Protein AF-R1E7U7-F1 (afdb_monomer)

Structure (mmCIF, N/CA/C/O backbone):
data_AF-R1E7U7-F1
#
_entry.id   AF-R1E7U7-F1
#
loop_
_atom_site.group_PDB
_atom_site.id
_atom_site.type_symbol
_atom_site.label_atom_id
_atom_site.label_alt_id
_atom_site.label_comp_id
_atom_site.label_asym_id
_atom_site.label_entity_id
_atom_site.label_seq_id
_atom_site.pdbx_PDB_ins_code
_atom_site.Cartn_x
_atom_site.Cartn_y
_atom_site.Cartn_z
_atom_site.occupancy
_atom_site.B_iso_or_equiv
_atom_site.auth_seq_id
_atom_site.auth_comp_id
_atom_site.auth_asym_id
_atom_site.auth_atom_id
_atom_site.pdbx_PDB_model_num
ATOM 1 N N . MET A 1 1 ? -7.545 -44.463 -31.591 1.00 54.53 1 MET A N 1
ATOM 2 C CA . MET A 1 1 ? -8.196 -45.790 -31.587 1.00 54.53 1 MET A CA 1
ATOM 3 C C . MET A 1 1 ? -7.246 -46.732 -30.871 1.00 54.53 1 MET A C 1
ATOM 5 O O . MET A 1 1 ? -6.091 -46.777 -31.277 1.00 54.53 1 MET A O 1
ATOM 9 N N . SER A 1 2 ? -7.651 -47.391 -29.780 1.00 56.91 2 SER A N 1
ATOM 10 C CA . SER A 1 2 ? -6.797 -48.441 -29.209 1.00 56.91 2 SER A CA 1
ATOM 11 C C . SER A 1 2 ? -6.634 -49.554 -30.252 1.00 56.91 2 SER A C 1
ATOM 13 O O . SER A 1 2 ? -7.548 -49.798 -31.044 1.00 56.91 2 SER A O 1
ATOM 15 N N . SER A 1 3 ? -5.470 -50.202 -30.293 1.00 61.94 3 SER A N 1
ATOM 16 C CA . SER A 1 3 ? -5.165 -51.266 -31.265 1.00 61.94 3 SER A CA 1
ATOM 17 C C . SER A 1 3 ? -6.197 -52.404 -31.255 1.00 61.94 3 SER A C 1
ATOM 19 O O . SER A 1 3 ? -6.446 -53.007 -32.295 1.00 61.94 3 SER A O 1
ATOM 21 N N . ALA A 1 4 ? -6.858 -52.625 -30.114 1.00 62.94 4 ALA A N 1
ATOM 22 C CA . ALA A 1 4 ? -7.879 -53.649 -29.913 1.00 62.94 4 ALA A CA 1
ATOM 23 C C . ALA A 1 4 ? -9.164 -53.441 -30.744 1.00 62.94 4 ALA A C 1
ATOM 25 O O . ALA A 1 4 ? -9.780 -54.414 -31.166 1.00 62.94 4 ALA A O 1
ATOM 26 N N . VAL A 1 5 ? -9.568 -52.195 -31.033 1.00 66.25 5 VAL A N 1
ATOM 27 C CA . VAL A 1 5 ? -10.787 -51.922 -31.830 1.00 66.25 5 VAL A CA 1
ATOM 28 C C . VAL A 1 5 ? -10.549 -52.168 -33.325 1.00 66.25 5 VAL A C 1
ATOM 30 O O . VAL A 1 5 ? -11.454 -52.595 -34.035 1.00 66.25 5 VAL A O 1
ATOM 33 N N . ALA A 1 6 ? -9.321 -51.960 -33.808 1.00 62.56 6 ALA A N 1
ATOM 34 C CA . ALA A 1 6 ? -8.964 -52.175 -35.212 1.00 62.56 6 ALA A CA 1
ATOM 35 C C . ALA A 1 6 ? -8.967 -53.663 -35.618 1.00 62.56 6 ALA A C 1
ATOM 37 O O . ALA A 1 6 ? -9.148 -53.977 -36.790 1.00 62.56 6 ALA A O 1
ATOM 38 N N . GLN A 1 7 ? -8.789 -54.574 -34.655 1.00 71.81 7 GLN A N 1
ATOM 39 C CA . GLN A 1 7 ? -8.693 -56.022 -34.880 1.00 71.81 7 GLN A CA 1
ATOM 40 C C . GLN A 1 7 ? -10.060 -56.724 -34.971 1.00 71.81 7 GLN A C 1
ATOM 42 O O . GLN A 1 7 ? -10.123 -57.867 -35.412 1.00 71.81 7 GLN A O 1
ATOM 47 N N . ALA A 1 8 ? -11.146 -56.051 -34.579 1.00 78.44 8 ALA A N 1
ATOM 48 C CA . ALA A 1 8 ? -12.501 -56.609 -34.541 1.00 78.44 8 ALA A CA 1
ATOM 49 C C . ALA A 1 8 ? -13.409 -56.129 -35.696 1.00 78.44 8 ALA A C 1
ATOM 51 O O . ALA A 1 8 ? -14.603 -56.426 -35.701 1.00 78.44 8 ALA A O 1
ATOM 52 N N . LEU A 1 9 ? -12.874 -55.370 -36.662 1.00 84.81 9 LEU A N 1
ATOM 53 C CA . LEU A 1 9 ? -13.632 -54.803 -37.782 1.00 84.81 9 LEU A CA 1
ATOM 54 C C . LEU A 1 9 ? -13.484 -55.647 -39.062 1.00 84.81 9 LEU A C 1
ATOM 56 O O . LEU A 1 9 ? -12.400 -56.168 -39.330 1.00 84.81 9 LEU A O 1
ATOM 60 N N . PRO A 1 10 ? -14.535 -55.750 -39.899 1.00 91.12 10 PRO A N 1
ATOM 61 C CA . PRO A 1 10 ? -14.441 -56.410 -41.196 1.00 91.12 10 PRO A CA 1
ATOM 62 C C . PRO A 1 10 ? -13.489 -55.652 -42.144 1.00 91.12 10 PRO A C 1
ATOM 64 O O . PRO A 1 10 ? -13.337 -54.429 -42.029 1.00 91.12 10 PRO A O 1
ATOM 67 N N . PRO A 1 11 ? -12.878 -56.342 -43.126 1.00 86.75 11 PRO A N 1
ATOM 68 C CA . PRO A 1 11 ? -11.810 -55.783 -43.963 1.00 86.75 11 PRO A CA 1
ATOM 69 C C . PRO A 1 11 ? -12.245 -54.560 -44.784 1.00 86.75 11 PRO A C 1
ATOM 71 O O . PRO A 1 11 ? -11.441 -53.658 -45.011 1.00 86.75 11 PRO A O 1
ATOM 74 N N 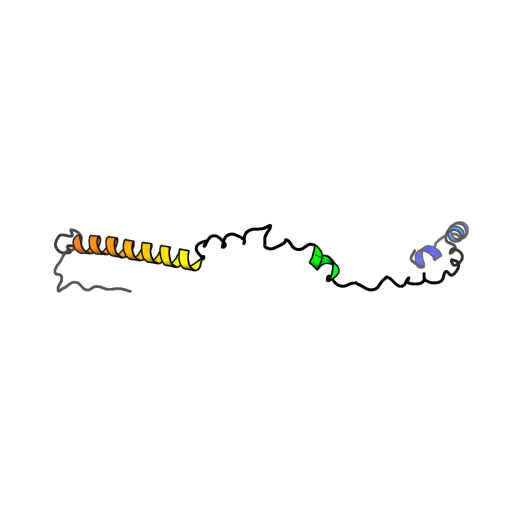. SER A 1 12 ? -13.522 -54.481 -45.175 1.00 89.38 12 SER A N 1
ATOM 75 C CA . SER A 1 12 ? -14.093 -53.328 -45.886 1.00 89.38 12 SER A CA 1
ATOM 76 C C . SER A 1 12 ? -14.087 -52.044 -45.051 1.00 89.38 12 SER A C 1
ATOM 78 O O . SER A 1 12 ? -13.865 -50.963 -45.589 1.00 89.38 12 SER A O 1
ATOM 80 N N . ILE A 1 13 ? -14.297 -52.158 -43.736 1.00 86.00 13 ILE A N 1
ATOM 81 C CA . ILE A 1 13 ? -14.304 -51.023 -42.807 1.00 86.00 13 ILE A CA 1
ATOM 82 C C . ILE A 1 13 ? -12.875 -50.688 -42.364 1.00 86.00 13 ILE A C 1
ATOM 84 O O . ILE A 1 13 ? -12.538 -49.513 -42.240 1.00 86.00 13 ILE A O 1
ATOM 88 N N . LEU A 1 14 ? -12.009 -51.693 -42.186 1.00 86.25 14 LEU A N 1
ATOM 89 C CA . LEU A 1 14 ? -10.600 -51.499 -41.819 1.00 86.25 14 LEU A CA 1
ATOM 90 C C . LEU A 1 14 ? -9.857 -50.628 -42.846 1.00 86.25 14 LEU A C 1
ATOM 92 O O . LEU A 1 14 ? -9.098 -49.740 -42.458 1.00 86.25 14 LEU A O 1
ATOM 96 N N . ALA A 1 15 ? -10.137 -50.811 -44.142 1.00 85.12 15 ALA A N 1
ATOM 97 C CA . ALA A 1 15 ? -9.528 -50.036 -45.225 1.00 85.12 15 ALA A CA 1
ATOM 98 C C . ALA A 1 15 ? -9.732 -48.512 -45.094 1.00 85.12 15 ALA A C 1
ATOM 100 O O . ALA A 1 15 ? -8.874 -47.737 -45.515 1.00 85.12 15 ALA A O 1
ATOM 101 N N . LEU A 1 16 ? -10.827 -48.071 -44.461 1.00 88.69 16 LEU A N 1
ATOM 102 C CA . LEU A 1 16 ? -11.123 -46.650 -44.235 1.00 88.69 16 LEU A CA 1
ATOM 103 C C . LEU A 1 16 ? -10.196 -46.005 -43.195 1.00 88.69 16 LEU A C 1
ATOM 105 O O . LEU A 1 16 ? -10.051 -44.783 -43.168 1.00 88.69 16 LEU A O 1
ATOM 109 N N . PHE A 1 17 ? -9.570 -46.817 -42.342 1.00 88.00 17 PHE A N 1
ATOM 110 C CA . PHE A 1 17 ? -8.682 -46.372 -41.269 1.00 88.00 17 PHE A CA 1
ATOM 111 C C . PHE A 1 17 ? -7.197 -46.558 -41.605 1.00 88.00 17 PHE A C 1
ATOM 113 O O . PHE A 1 17 ? -6.353 -46.448 -40.712 1.00 88.00 17 PHE A O 1
ATOM 120 N N . ALA A 1 18 ? -6.859 -46.822 -42.872 1.00 86.00 18 ALA A N 1
ATOM 121 C CA . ALA A 1 18 ? -5.470 -46.860 -43.312 1.00 86.00 18 ALA A CA 1
ATOM 122 C C . ALA A 1 18 ? -4.766 -45.524 -42.986 1.00 86.00 18 ALA A C 1
ATOM 124 O O . ALA A 1 18 ? -5.353 -44.449 -43.172 1.00 86.00 18 ALA A O 1
ATOM 125 N N . PRO A 1 19 ? -3.521 -45.558 -42.475 1.00 90.19 19 PRO A N 1
ATOM 126 C CA . PRO A 1 19 ? -2.801 -44.341 -42.143 1.00 90.19 19 PRO A CA 1
ATOM 127 C C . PRO A 1 19 ? -2.596 -43.491 -43.397 1.00 90.19 19 PRO A C 1
ATOM 129 O O . PRO A 1 19 ? -2.391 -43.997 -44.500 1.00 90.19 19 PRO A O 1
ATOM 132 N N . ARG A 1 20 ? -2.627 -42.170 -43.215 1.00 91.25 20 ARG A N 1
ATOM 133 C CA . ARG A 1 20 ? -2.290 -41.236 -44.291 1.00 91.25 20 ARG A CA 1
ATOM 134 C C . ARG A 1 20 ? -0.808 -41.381 -44.658 1.00 91.25 20 ARG A C 1
ATOM 136 O O . ARG A 1 20 ? -0.007 -41.708 -43.778 1.00 91.25 20 ARG A O 1
ATOM 143 N N . PRO A 1 21 ? -0.425 -41.098 -45.917 1.00 92.62 21 PRO A N 1
ATOM 144 C CA . PRO A 1 21 ? 0.985 -41.009 -46.276 1.00 92.62 21 PRO A CA 1
ATOM 145 C C . PRO A 1 21 ? 1.701 -40.004 -45.358 1.00 92.62 21 PRO A C 1
ATOM 147 O O . PRO A 1 21 ? 1.083 -39.012 -44.944 1.00 92.62 21 PRO A O 1
ATOM 150 N N . PRO A 1 22 ? 2.981 -40.247 -45.020 1.00 93.38 22 PRO A N 1
ATOM 151 C CA . PRO A 1 22 ? 3.728 -39.345 -44.159 1.00 93.38 22 PRO A CA 1
ATOM 152 C C . PRO A 1 22 ? 3.766 -37.944 -44.789 1.00 93.38 22 PRO A C 1
ATOM 154 O O . PRO A 1 22 ? 3.949 -37.822 -46.005 1.00 93.38 22 PRO A O 1
ATOM 157 N N . PRO A 1 23 ? 3.572 -36.877 -43.996 1.00 93.12 23 PRO A N 1
ATOM 158 C CA . PRO A 1 23 ? 3.626 -35.522 -44.522 1.00 93.12 23 PRO A CA 1
ATOM 159 C C . PRO A 1 23 ? 5.032 -35.216 -45.064 1.00 93.12 23 PRO A C 1
ATOM 161 O O . PRO A 1 23 ? 6.021 -35.723 -44.525 1.00 93.12 23 PRO A O 1
ATOM 164 N N . PRO A 1 24 ? 5.152 -34.364 -46.098 1.00 94.25 24 PRO A N 1
ATOM 165 C CA . PRO A 1 24 ? 6.454 -33.952 -46.601 1.00 94.25 24 PRO A CA 1
ATOM 166 C C . PRO A 1 24 ? 7.225 -33.203 -45.511 1.00 94.25 24 PRO A C 1
ATOM 168 O O . PRO A 1 24 ? 6.674 -32.329 -44.833 1.00 94.25 24 PRO A O 1
ATOM 171 N N . PHE A 1 25 ? 8.510 -33.529 -45.362 1.00 94.25 25 PHE A N 1
ATOM 172 C CA . PHE A 1 25 ? 9.393 -32.832 -44.434 1.00 94.25 25 PHE A CA 1
ATOM 173 C C . PHE A 1 25 ? 9.488 -31.349 -44.808 1.00 94.25 25 PHE A C 1
ATOM 175 O O . PHE A 1 25 ? 9.775 -31.001 -45.955 1.00 94.25 25 PHE A O 1
ATOM 182 N N . LYS A 1 26 ? 9.269 -30.473 -43.825 1.00 92.44 26 LYS A N 1
ATOM 183 C CA . LYS A 1 26 ? 9.536 -29.038 -43.937 1.00 92.44 26 LYS A CA 1
ATOM 184 C C . LYS A 1 26 ? 10.562 -28.655 -42.871 1.00 92.44 26 LYS A C 1
ATOM 186 O O . LYS A 1 26 ? 10.345 -28.992 -41.705 1.00 92.44 26 LYS A O 1
ATOM 191 N N . PRO A 1 27 ? 11.656 -27.967 -43.236 1.00 92.81 27 PRO A N 1
ATOM 192 C CA . PRO A 1 27 ? 12.621 -27.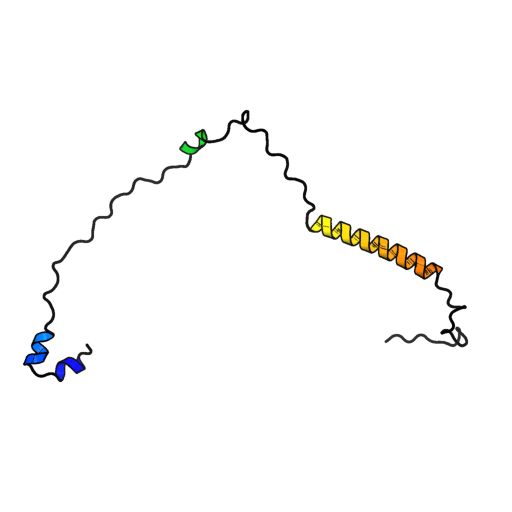491 -42.255 1.00 92.81 27 PRO A CA 1
ATOM 193 C C . PRO A 1 27 ? 11.973 -26.461 -41.321 1.00 92.81 27 PRO A C 1
ATOM 195 O O . PRO A 1 27 ? 11.004 -25.788 -41.685 1.00 92.81 27 PRO A O 1
ATOM 198 N N . ALA A 1 28 ? 12.518 -26.331 -40.110 1.00 92.06 28 ALA A N 1
ATOM 199 C CA . ALA A 1 28 ? 12.083 -25.302 -39.175 1.00 92.06 28 ALA A CA 1
ATOM 200 C C . ALA A 1 28 ? 12.312 -23.899 -39.776 1.00 92.06 28 ALA A C 1
ATOM 202 O O . ALA A 1 28 ? 13.335 -23.684 -40.431 1.00 92.06 28 ALA A O 1
ATOM 203 N N . PRO A 1 29 ? 11.394 -22.939 -39.555 1.00 90.44 29 PRO A N 1
ATOM 204 C CA . PRO A 1 29 ? 11.582 -21.577 -40.035 1.00 90.44 29 PRO A CA 1
ATOM 205 C C . PRO A 1 29 ? 12.822 -20.953 -39.386 1.00 90.44 29 PRO A C 1
ATOM 207 O O . PRO A 1 29 ? 13.035 -21.071 -38.176 1.00 90.44 29 PRO A O 1
ATOM 210 N N . GLU A 1 30 ? 13.635 -20.271 -40.190 1.00 89.81 30 GLU A N 1
ATOM 211 C CA . GLU A 1 30 ? 14.821 -19.580 -39.696 1.00 89.81 30 GLU A CA 1
ATOM 212 C C . GLU A 1 30 ? 14.418 -18.436 -38.753 1.00 89.81 30 GLU A C 1
ATOM 214 O O . GLU A 1 30 ? 13.561 -17.603 -39.067 1.00 89.81 30 GLU A O 1
ATOM 219 N N . LYS A 1 31 ? 15.040 -18.381 -37.568 1.00 88.31 31 LYS A N 1
ATOM 220 C CA . LYS A 1 31 ? 14.816 -17.284 -36.622 1.00 88.31 31 LYS A CA 1
ATOM 221 C C . LYS A 1 31 ? 15.459 -16.017 -37.177 1.00 88.31 31 LYS A C 1
ATOM 223 O O . LYS A 1 31 ? 16.682 -15.900 -37.223 1.00 88.31 31 LYS A O 1
ATOM 228 N N . ARG A 1 32 ? 14.633 -15.041 -37.555 1.00 86.44 32 ARG A N 1
ATOM 229 C CA . ARG A 1 32 ? 15.112 -13.719 -37.978 1.00 86.44 32 ARG A CA 1
ATOM 230 C C . ARG A 1 32 ? 15.865 -13.053 -36.824 1.00 86.44 32 ARG A C 1
ATOM 232 O O . ARG A 1 32 ? 15.379 -13.031 -35.694 1.00 86.44 32 ARG A O 1
ATOM 239 N N . LYS A 1 33 ? 17.031 -12.470 -37.111 1.00 87.38 33 LYS A N 1
ATOM 240 C CA . LYS A 1 33 ? 17.742 -11.616 -36.150 1.00 87.38 33 LYS A CA 1
ATOM 241 C C . LYS A 1 33 ? 16.926 -10.336 -35.950 1.00 87.38 33 LYS A C 1
ATOM 243 O O . LYS A 1 33 ? 16.765 -9.563 -36.892 1.00 87.38 33 LYS A O 1
ATOM 248 N N . MET A 1 34 ? 16.383 -10.139 -34.750 1.00 86.88 34 MET A N 1
ATOM 249 C CA . MET A 1 34 ? 15.732 -8.880 -34.388 1.00 86.88 34 MET A CA 1
ATOM 250 C C . MET A 1 34 ? 16.780 -7.771 -34.212 1.00 86.88 34 MET A C 1
ATOM 252 O O . MET A 1 34 ? 17.926 -8.070 -33.853 1.00 86.88 34 MET A O 1
ATOM 256 N N . PRO A 1 35 ? 16.409 -6.499 -34.440 1.00 88.75 35 PRO A N 1
ATOM 257 C CA . PRO A 1 35 ? 17.232 -5.371 -34.027 1.00 88.75 35 PRO A CA 1
ATOM 258 C C . PRO A 1 35 ? 17.604 -5.481 -32.544 1.00 88.75 35 PRO A C 1
ATOM 260 O O . PRO A 1 35 ? 16.834 -5.997 -31.732 1.00 88.75 35 PRO A O 1
ATOM 263 N N . ARG A 1 36 ? 18.798 -5.001 -32.187 1.00 90.38 36 ARG A N 1
ATOM 264 C CA . ARG A 1 36 ? 19.232 -4.947 -30.785 1.00 90.38 36 ARG A CA 1
ATOM 265 C C . ARG A 1 36 ? 18.361 -3.954 -30.014 1.00 90.38 36 ARG A C 1
ATOM 267 O O . ARG A 1 36 ? 17.971 -2.929 -30.567 1.00 90.38 36 ARG A O 1
ATOM 274 N N . TYR A 1 37 ? 18.104 -4.238 -28.739 1.00 89.31 37 TYR A N 1
ATOM 275 C CA . TYR A 1 37 ? 17.463 -3.273 -27.847 1.00 89.31 37 TYR A CA 1
ATOM 276 C C . TYR A 1 37 ? 18.303 -1.992 -27.770 1.00 89.31 37 TYR A C 1
ATOM 278 O O . TYR A 1 37 ? 19.513 -2.053 -27.543 1.00 89.31 37 TYR A O 1
ATOM 286 N N . GLY A 1 38 ? 17.656 -0.849 -27.994 1.00 89.44 38 GLY A N 1
ATOM 287 C CA . GLY A 1 38 ? 18.244 0.471 -27.783 1.00 89.44 38 GLY A CA 1
ATOM 288 C C . GLY A 1 38 ? 18.165 0.899 -26.318 1.00 89.44 38 GLY A C 1
ATOM 289 O O . GLY A 1 38 ? 17.490 0.269 -25.505 1.00 89.44 38 GLY A O 1
ATOM 290 N N . THR A 1 39 ? 18.852 1.987 -25.983 1.00 90.50 39 THR A N 1
ATOM 291 C CA . THR A 1 39 ? 18.766 2.626 -24.665 1.00 90.50 39 THR A CA 1
ATOM 292 C C . THR A 1 39 ? 17.682 3.704 -24.649 1.00 90.50 39 THR A C 1
ATOM 294 O O . THR A 1 39 ? 17.206 4.157 -25.690 1.00 90.50 39 THR A O 1
ATOM 297 N N . VAL A 1 40 ? 17.333 4.163 -23.448 1.00 92.62 40 VAL A N 1
ATOM 298 C CA . VAL A 1 40 ? 16.385 5.266 -23.219 1.00 92.62 40 VAL A CA 1
ATOM 299 C C . VAL A 1 40 ? 17.000 6.659 -23.419 1.00 92.62 40 VAL A C 1
ATOM 301 O O . VAL A 1 40 ? 16.340 7.657 -23.165 1.00 92.62 40 VAL A O 1
ATOM 304 N N . ALA A 1 41 ? 18.252 6.758 -23.887 1.00 92.19 41 ALA A N 1
ATOM 305 C CA . ALA A 1 41 ? 18.969 8.032 -24.015 1.00 92.19 41 ALA A CA 1
ATOM 306 C C . ALA A 1 41 ? 18.280 9.031 -24.964 1.00 92.19 41 ALA A C 1
ATOM 308 O O . ALA A 1 41 ? 18.365 10.235 -24.755 1.00 92.19 41 ALA A O 1
ATOM 309 N N . HIS A 1 42 ? 17.557 8.539 -25.974 1.00 88.38 42 HIS A N 1
ATOM 310 C CA . HIS A 1 42 ? 16.810 9.387 -26.908 1.00 88.38 42 HIS A CA 1
ATOM 311 C C . HIS A 1 42 ? 15.612 10.105 -26.265 1.00 88.38 42 HIS A C 1
ATOM 313 O O . HIS A 1 42 ? 15.152 11.095 -26.812 1.00 88.38 42 HIS A O 1
ATOM 319 N N . LEU A 1 43 ? 15.124 9.637 -25.111 1.00 91.81 43 LEU A N 1
ATOM 320 C CA . LEU A 1 43 ? 13.969 10.224 -24.416 1.00 91.81 43 LEU A CA 1
ATOM 321 C C . LEU A 1 43 ? 14.356 11.426 -23.542 1.00 91.81 43 LEU A C 1
ATOM 323 O O . LEU A 1 43 ? 13.493 12.089 -22.980 1.00 91.81 43 LEU A O 1
ATOM 327 N N . VAL A 1 44 ? 15.651 11.731 -23.416 1.00 88.50 44 VAL A N 1
ATOM 328 C CA . VAL A 1 44 ? 16.129 12.845 -22.582 1.00 88.50 44 VAL A CA 1
ATOM 329 C C . VAL A 1 44 ? 15.678 14.203 -23.132 1.00 88.50 44 VAL A C 1
ATOM 331 O O . VAL A 1 44 ? 15.494 15.140 -22.364 1.00 88.50 44 VAL A O 1
ATOM 334 N N . SER A 1 45 ? 15.4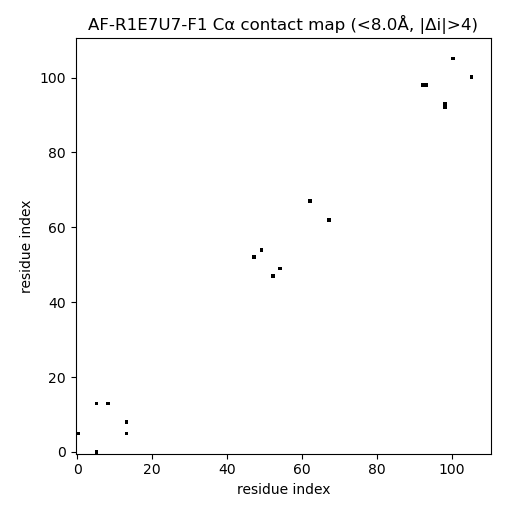40 14.315 -24.440 1.00 87.50 45 SER A N 1
ATOM 335 C CA . SER A 1 45 ? 14.920 15.545 -25.053 1.00 87.50 45 SER A CA 1
ATOM 336 C C . SER A 1 45 ? 13.445 15.818 -24.753 1.00 87.50 45 SER A C 1
ATOM 338 O O . SER A 1 45 ? 12.955 16.887 -25.092 1.00 87.50 45 SER A O 1
ATOM 340 N N . GLU A 1 46 ? 12.723 14.853 -24.178 1.00 88.88 46 GLU A N 1
ATOM 341 C CA . GLU A 1 46 ? 11.296 14.982 -23.861 1.00 88.88 46 GLU A CA 1
ATOM 342 C C . GLU A 1 46 ? 11.049 15.503 -22.435 1.00 88.88 46 GLU A C 1
ATOM 344 O O . GLU A 1 46 ? 9.898 15.699 -22.048 1.00 88.88 46 GLU A O 1
ATOM 349 N N . PHE A 1 47 ? 12.100 15.725 -21.635 1.00 87.25 47 PHE A N 1
ATOM 350 C CA . PHE A 1 47 ? 11.946 16.292 -20.296 1.00 87.25 47 PHE A CA 1
ATOM 351 C C . PHE A 1 47 ? 11.533 17.767 -20.350 1.00 87.25 47 PHE A C 1
ATOM 353 O O . PHE A 1 47 ? 12.007 18.534 -21.184 1.00 87.25 47 PHE A O 1
ATOM 360 N N . GLU A 1 48 ? 10.652 18.165 -19.432 1.00 84.81 48 GLU A N 1
ATOM 361 C CA . GLU A 1 48 ? 10.212 19.553 -19.300 1.00 84.81 48 GLU A CA 1
ATOM 362 C C . GLU A 1 48 ? 11.376 20.463 -18.884 1.00 84.81 48 GLU A C 1
ATOM 364 O O . GLU A 1 48 ? 12.137 20.153 -17.963 1.00 84.81 48 GLU A O 1
ATOM 369 N N . GLU A 1 49 ? 11.486 21.616 -19.545 1.00 82.25 49 GLU A N 1
ATOM 370 C CA . GLU A 1 49 ? 12.446 22.649 -19.173 1.00 82.25 49 GLU A CA 1
ATOM 371 C C . GLU A 1 49 ? 12.099 23.212 -17.783 1.00 82.25 49 GLU A C 1
ATOM 373 O O . GLU A 1 49 ? 10.942 23.573 -17.532 1.00 82.25 49 GLU A O 1
ATOM 378 N N . PRO A 1 50 ? 13.082 23.379 -16.878 1.00 74.19 50 PRO A N 1
ATOM 379 C CA . PRO A 1 50 ? 12.845 23.839 -15.507 1.00 74.19 50 PRO A CA 1
ATOM 380 C C . PRO A 1 50 ? 12.287 25.272 -15.420 1.00 74.19 50 PRO A C 1
ATOM 382 O O . PRO A 1 50 ? 11.902 25.720 -14.343 1.00 74.19 50 PRO A O 1
ATOM 385 N N . SER A 1 51 ? 12.253 26.006 -16.537 1.00 76.69 51 SER A N 1
ATOM 386 C CA . SER A 1 51 ? 11.638 27.331 -16.661 1.00 76.69 51 SER A CA 1
ATOM 387 C C . SER A 1 51 ? 10.142 27.286 -16.999 1.00 76.69 51 SER A C 1
ATOM 389 O O . SER A 1 51 ? 9.420 28.220 -16.652 1.00 76.69 51 SER A O 1
ATOM 391 N N . ALA A 1 52 ? 9.674 26.228 -17.669 1.00 77.88 52 ALA A N 1
ATOM 392 C CA . ALA A 1 52 ? 8.294 26.091 -18.132 1.00 77.88 52 ALA A CA 1
ATOM 393 C C . ALA A 1 52 ? 7.370 25.526 -17.043 1.00 77.88 52 ALA A C 1
ATOM 395 O O . ALA A 1 52 ? 6.198 25.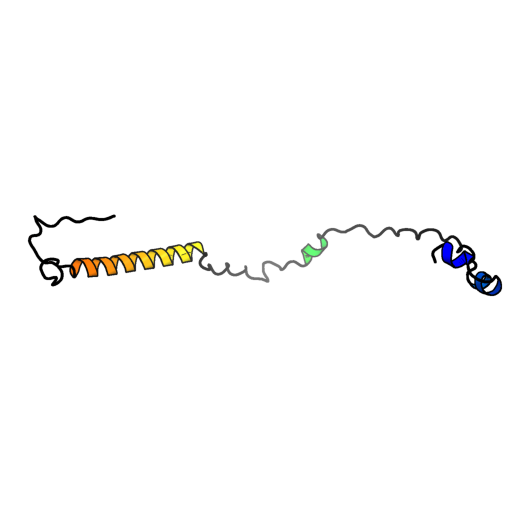903 -16.973 1.00 77.88 52 ALA A O 1
ATOM 396 N N . THR A 1 53 ? 7.912 24.684 -16.160 1.00 75.81 53 THR A N 1
ATOM 397 C CA . THR A 1 53 ? 7.150 24.042 -15.087 1.00 75.81 53 THR A CA 1
ATOM 398 C C . THR A 1 53 ? 7.662 24.515 -13.727 1.00 75.81 53 THR A C 1
ATOM 400 O O . THR A 1 53 ? 8.797 24.205 -13.358 1.00 75.81 53 THR A O 1
ATOM 403 N N . PRO A 1 54 ? 6.862 25.266 -12.943 1.00 78.19 54 PRO A N 1
ATOM 404 C CA . PRO A 1 54 ? 7.248 25.609 -11.582 1.00 78.19 54 PRO A CA 1
ATOM 405 C C . PRO A 1 54 ? 7.424 24.326 -10.766 1.00 78.19 54 PRO A C 1
ATOM 407 O O . PRO A 1 54 ? 6.683 23.360 -10.957 1.00 78.19 54 PRO A O 1
ATOM 410 N N . ALA A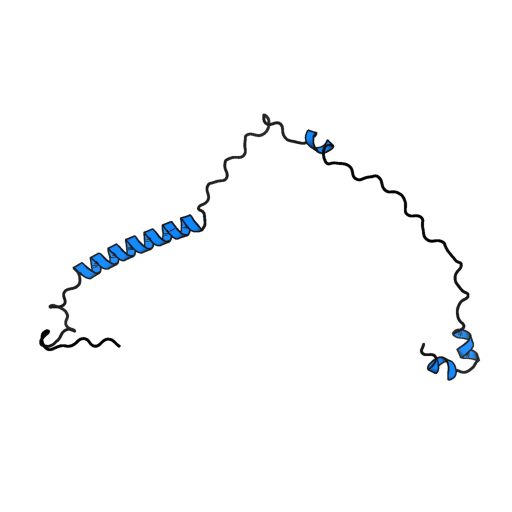 1 55 ? 8.389 24.329 -9.839 1.00 74.44 55 ALA A N 1
ATOM 411 C CA . ALA A 1 55 ? 8.652 23.179 -8.979 1.00 74.44 55 ALA A CA 1
ATOM 412 C C . ALA A 1 55 ? 7.338 22.646 -8.376 1.00 74.44 55 ALA A C 1
ATOM 414 O O . ALA A 1 55 ? 6.490 23.448 -7.955 1.00 74.44 55 ALA A O 1
ATOM 415 N N . PRO A 1 56 ? 7.145 21.313 -8.330 1.00 73.44 56 PRO A N 1
ATOM 416 C CA . PRO A 1 56 ? 5.934 20.744 -7.766 1.00 73.44 56 PRO A CA 1
ATOM 417 C C . PRO A 1 56 ? 5.751 21.297 -6.355 1.00 73.44 56 PRO A C 1
ATOM 419 O O . PRO A 1 56 ? 6.703 21.358 -5.571 1.00 73.44 56 PRO A O 1
ATOM 422 N N . LYS A 1 57 ? 4.523 21.729 -6.037 1.00 75.25 57 LYS A N 1
ATOM 423 C CA . LYS A 1 57 ? 4.203 22.176 -4.679 1.00 75.25 57 LYS A CA 1
ATOM 424 C C . LYS A 1 57 ? 4.651 21.073 -3.717 1.00 75.25 57 LYS A C 1
ATOM 426 O O . LYS A 1 57 ? 4.357 19.906 -4.002 1.00 75.25 57 LYS A O 1
ATOM 431 N N . PRO A 1 58 ? 5.353 21.411 -2.618 1.00 74.06 58 PRO A N 1
ATOM 432 C CA . PRO A 1 58 ? 5.751 20.407 -1.646 1.00 74.06 58 PRO A CA 1
ATOM 433 C C . PRO A 1 58 ? 4.506 19.611 -1.279 1.00 74.06 58 PRO A C 1
ATOM 435 O O . PRO A 1 58 ? 3.442 20.205 -1.064 1.00 74.06 58 PRO A O 1
ATOM 438 N N . ALA A 1 59 ? 4.624 18.280 -1.308 1.00 70.88 59 ALA A N 1
ATOM 439 C CA . ALA A 1 59 ? 3.511 17.397 -0.999 1.00 70.88 59 ALA A CA 1
ATOM 440 C C . ALA A 1 59 ? 2.849 17.918 0.275 1.00 70.88 59 ALA A C 1
ATOM 442 O O . ALA A 1 59 ? 3.546 18.169 1.263 1.00 70.88 59 ALA A O 1
ATOM 443 N N . ALA A 1 60 ? 1.535 18.163 0.219 1.00 71.19 60 ALA A N 1
ATOM 444 C CA . ALA A 1 60 ? 0.800 18.632 1.383 1.00 71.19 60 ALA A CA 1
ATOM 445 C C . ALA A 1 60 ? 1.198 17.729 2.551 1.00 71.19 60 ALA A C 1
ATOM 447 O O . ALA A 1 60 ? 1.134 16.506 2.417 1.00 71.19 60 ALA A O 1
ATOM 448 N N . VAL A 1 61 ? 1.703 18.318 3.638 1.00 69.50 61 VAL A N 1
ATOM 449 C CA . VAL A 1 61 ? 2.174 17.562 4.800 1.00 69.50 61 VAL A CA 1
ATOM 450 C C . VAL A 1 61 ? 0.938 16.957 5.458 1.00 69.50 61 VAL A C 1
ATOM 452 O O . VAL A 1 61 ? 0.323 17.537 6.349 1.00 69.50 61 VAL A O 1
ATOM 455 N N . VAL A 1 62 ? 0.503 15.817 4.932 1.00 75.44 62 VAL A N 1
ATOM 456 C CA . VAL A 1 62 ? -0.592 15.036 5.486 1.00 75.44 62 VAL A CA 1
ATOM 457 C C . VAL A 1 62 ? -0.062 14.401 6.762 1.00 75.44 62 VAL A C 1
ATOM 459 O O . VAL A 1 62 ? 1.040 13.850 6.780 1.00 75.44 62 VAL A O 1
ATOM 462 N N . GLU A 1 63 ? -0.842 14.478 7.841 1.00 79.56 63 GLU A N 1
ATOM 463 C CA . GLU A 1 63 ? -0.494 13.805 9.090 1.00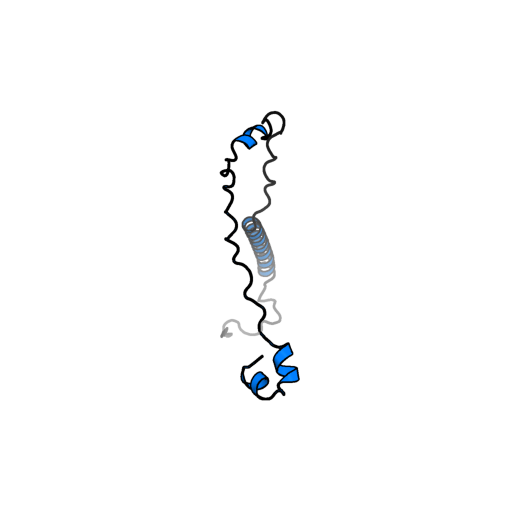 79.56 63 GLU A CA 1
ATOM 464 C C . GLU A 1 63 ? -0.167 12.328 8.818 1.00 79.56 63 GLU A C 1
ATOM 466 O O . GLU A 1 63 ? -1.012 11.562 8.343 1.00 79.56 63 GLU A O 1
ATOM 471 N N . SER A 1 64 ? 1.049 11.904 9.177 1.00 87.81 64 SER A N 1
ATOM 472 C CA . SER A 1 64 ? 1.383 10.481 9.221 1.00 87.81 64 SER A CA 1
ATOM 473 C C . SER A 1 64 ? 0.439 9.753 10.184 1.00 87.81 64 SE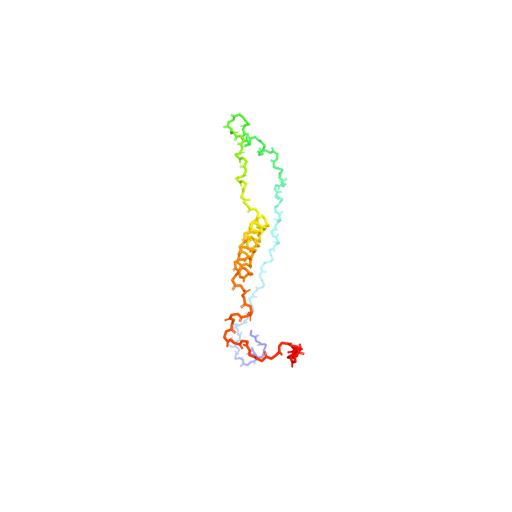R A C 1
ATOM 475 O O . SER A 1 64 ? -0.071 10.311 11.164 1.00 87.81 64 SER A O 1
ATOM 477 N N . LYS A 1 65 ? 0.224 8.457 9.944 1.00 90.56 65 LYS A N 1
ATOM 478 C CA . LYS A 1 65 ? -0.591 7.593 10.809 1.00 90.56 65 LYS A CA 1
ATOM 479 C C . LYS A 1 65 ? -0.121 7.636 12.268 1.00 90.56 65 LYS A C 1
ATOM 481 O O . LYS A 1 65 ? -0.954 7.527 13.168 1.00 90.56 65 LYS A O 1
ATOM 486 N N . GLU A 1 66 ? 1.182 7.798 12.488 1.00 91.31 66 GLU A N 1
ATOM 487 C CA . GLU A 1 66 ? 1.806 7.916 13.809 1.00 91.31 66 GLU A CA 1
ATOM 488 C C . GLU A 1 66 ? 1.473 9.247 14.482 1.00 91.31 66 GLU A C 1
ATOM 490 O O . GLU A 1 66 ? 0.952 9.240 15.597 1.00 91.31 66 GLU A O 1
ATOM 495 N N . ALA A 1 67 ? 1.630 10.369 13.772 1.00 91.19 67 ALA A N 1
ATOM 496 C CA . ALA A 1 67 ? 1.247 11.696 14.260 1.00 91.19 67 ALA A CA 1
ATOM 497 C C . ALA A 1 67 ? -0.242 11.747 14.652 1.00 91.19 67 ALA A C 1
ATOM 499 O O . ALA A 1 67 ? -0.611 12.224 15.726 1.00 91.19 67 ALA A O 1
ATOM 500 N N . ARG A 1 68 ? -1.112 11.132 13.838 1.00 91.94 68 ARG A N 1
ATOM 501 C CA . ARG A 1 68 ? -2.546 11.024 14.140 1.00 91.94 68 ARG A CA 1
ATOM 502 C C . ARG A 1 68 ? -2.829 10.208 15.407 1.00 91.94 68 ARG A C 1
ATOM 504 O O . ARG A 1 68 ? -3.761 10.527 16.151 1.00 91.94 68 ARG A O 1
ATOM 511 N N . ARG A 1 69 ? -2.070 9.129 15.638 1.00 95.19 69 ARG A N 1
ATOM 512 C CA . ARG A 1 69 ? -2.189 8.288 16.843 1.00 95.19 69 ARG A CA 1
ATOM 513 C C . ARG A 1 69 ? -1.725 9.044 18.084 1.00 95.19 69 ARG A C 1
ATOM 515 O O . ARG A 1 69 ? -2.470 9.039 19.061 1.00 95.19 69 ARG A O 1
ATOM 522 N N . ALA A 1 70 ? -0.578 9.721 18.015 1.00 95.00 70 ALA A N 1
ATOM 523 C CA . ALA A 1 70 ? -0.039 10.536 19.104 1.00 95.00 70 ALA A CA 1
ATOM 524 C C . ALA A 1 70 ? -1.045 11.614 19.536 1.00 95.00 70 ALA A C 1
ATOM 526 O O . ALA A 1 70 ? -1.501 11.605 20.678 1.00 95.00 70 ALA A O 1
ATOM 527 N N . ARG A 1 71 ? -1.557 12.399 18.578 1.00 95.00 71 ARG A N 1
ATOM 528 C CA . ARG A 1 71 ? -2.595 13.412 18.824 1.00 95.00 71 ARG A CA 1
ATOM 529 C C . ARG A 1 71 ? -3.836 12.839 19.513 1.00 95.00 71 ARG A C 1
ATOM 531 O O . ARG A 1 71 ? -4.430 13.463 20.389 1.00 95.00 71 ARG A O 1
ATOM 538 N N . LYS A 1 72 ? -4.298 11.657 19.088 1.00 96.69 72 LYS A N 1
ATOM 539 C CA . LYS A 1 72 ? -5.483 11.019 19.686 1.00 96.69 72 LYS A CA 1
ATOM 540 C C . LYS A 1 72 ? -5.194 10.498 21.097 1.00 96.69 72 LYS A C 1
ATOM 542 O O . LYS A 1 72 ? -6.098 10.523 21.928 1.00 96.69 72 LYS A O 1
ATOM 547 N N . ALA A 1 73 ? -3.982 10.012 21.353 1.00 97.00 73 ALA A N 1
ATOM 548 C CA . ALA A 1 73 ? -3.564 9.549 22.670 1.00 97.00 73 ALA A CA 1
ATOM 549 C C . ALA A 1 73 ? -3.477 10.714 23.663 1.00 97.00 73 ALA A C 1
ATOM 551 O O . ALA A 1 73 ? -4.062 10.620 24.734 1.00 97.00 73 ALA A O 1
ATOM 552 N N . GLU A 1 74 ? -2.853 11.828 23.277 1.00 96.62 74 GLU A N 1
ATOM 553 C CA . GLU A 1 74 ? -2.773 13.045 24.098 1.00 96.62 74 GLU A CA 1
ATOM 554 C C . GLU A 1 74 ? -4.160 13.586 24.446 1.00 96.62 74 GLU A C 1
ATOM 556 O O . GLU A 1 74 ? -4.473 13.778 25.616 1.00 96.62 74 GLU A O 1
ATOM 561 N N . LYS A 1 75 ? -5.051 13.708 23.451 1.00 96.62 75 LYS A N 1
ATOM 562 C CA . LYS A 1 75 ? -6.440 14.134 23.691 1.00 96.62 75 LYS A CA 1
ATOM 563 C C . LYS A 1 75 ? -7.196 13.207 24.647 1.00 96.62 75 LYS A C 1
ATOM 565 O O . LYS A 1 75 ? -8.034 13.670 25.411 1.00 96.62 75 LYS A O 1
ATOM 570 N N . ARG A 1 76 ? -6.939 11.895 24.590 1.00 97.00 76 ARG A N 1
ATOM 571 C CA . ARG A 1 76 ? -7.552 10.919 25.506 1.00 97.00 76 ARG A CA 1
ATOM 572 C C . ARG A 1 76 ? -6.993 11.029 26.919 1.00 97.00 76 ARG A C 1
ATOM 574 O O . ARG A 1 76 ? -7.776 10.907 27.850 1.00 97.00 76 ARG A O 1
ATOM 581 N N . LYS A 1 77 ? -5.683 11.252 27.062 1.00 96.69 77 LYS A N 1
ATOM 582 C CA . LYS A 1 77 ? -5.033 11.468 28.360 1.00 96.69 77 LYS A CA 1
ATOM 583 C C . LYS A 1 77 ? -5.567 12.726 29.033 1.00 96.69 77 LYS A C 1
ATOM 585 O O . LYS A 1 77 ? -6.125 12.608 30.110 1.00 96.69 77 LYS A O 1
ATOM 590 N N . ALA A 1 78 ? -5.552 13.860 28.330 1.00 96.62 78 ALA A N 1
ATOM 591 C CA . ALA A 1 78 ? -6.063 15.127 28.852 1.00 96.62 78 ALA A CA 1
ATOM 592 C C . ALA A 1 78 ? -7.540 15.035 29.269 1.00 96.62 78 ALA A C 1
ATOM 594 O O . ALA A 1 78 ? -7.933 15.539 30.315 1.00 96.62 78 ALA A O 1
ATOM 595 N N . LYS A 1 79 ? -8.372 14.339 28.478 1.00 97.06 79 LYS A N 1
ATOM 596 C CA . LYS A 1 79 ? -9.764 14.085 28.870 1.00 97.06 79 LYS A CA 1
ATOM 597 C C . LYS A 1 79 ? -9.857 13.192 30.114 1.00 97.06 79 LYS A C 1
ATOM 599 O O . LYS A 1 79 ? -10.669 13.459 30.986 1.00 97.06 79 LYS A O 1
ATOM 604 N N . GLY A 1 80 ? -9.054 12.131 30.179 1.00 96.44 80 GLY A N 1
ATOM 605 C CA . GLY A 1 80 ? -9.031 11.223 31.324 1.00 96.44 80 GLY A CA 1
ATOM 606 C C . GLY A 1 80 ? -8.570 11.901 32.614 1.00 96.44 80 GLY A C 1
ATOM 607 O O . GLY A 1 80 ? -9.120 11.600 33.663 1.00 96.44 80 GLY A O 1
ATOM 608 N N . GLU A 1 81 ? -7.610 12.821 32.523 1.00 96.62 81 GLU A N 1
ATOM 609 C CA . GLU A 1 81 ? -7.137 13.645 33.641 1.00 96.62 81 GLU A CA 1
ATOM 610 C C . GLU A 1 81 ? -8.254 14.565 34.144 1.00 96.62 81 GLU A C 1
ATOM 612 O O . GLU A 1 81 ? -8.605 14.486 35.316 1.00 96.62 81 GLU A O 1
ATOM 617 N N . ALA A 1 82 ? -8.914 15.310 33.251 1.00 95.75 82 ALA A N 1
ATOM 618 C CA . ALA A 1 82 ? -10.046 16.164 33.623 1.00 95.75 82 ALA A CA 1
ATOM 619 C C . ALA A 1 82 ? -11.222 15.370 34.235 1.00 95.75 82 ALA A C 1
ATOM 621 O O . ALA A 1 82 ? -11.810 15.780 35.234 1.00 95.75 82 ALA A O 1
ATOM 622 N N . ASP A 1 83 ? -11.556 14.206 33.662 1.00 96.31 83 ASP A N 1
ATOM 623 C CA . ASP A 1 83 ? -12.611 13.329 34.188 1.00 96.31 83 ASP A CA 1
ATOM 624 C C . ASP A 1 83 ? -12.229 12.726 35.560 1.00 96.31 83 ASP A C 1
ATOM 626 O O . ASP A 1 83 ? -13.112 12.382 36.347 1.00 96.31 83 ASP A O 1
ATOM 630 N N . LEU A 1 84 ? -10.933 12.537 35.838 1.00 95.69 84 LEU A N 1
ATOM 631 C CA . LEU A 1 84 ? -10.428 12.017 37.110 1.00 95.69 84 LEU A CA 1
ATOM 632 C C . LEU A 1 84 ? -10.431 13.107 38.180 1.00 95.69 84 LEU A C 1
ATOM 634 O O . LEU A 1 84 ? -10.926 12.846 39.272 1.00 95.69 84 LEU A O 1
ATOM 638 N N . GLU A 1 85 ? -9.952 14.309 37.862 1.00 95.50 85 GLU A N 1
ATOM 639 C CA . GLU A 1 85 ? -9.988 15.471 38.761 1.00 95.50 85 GLU A CA 1
ATOM 640 C C . GLU A 1 85 ? -11.417 15.740 39.243 1.00 95.50 85 GLU A C 1
ATOM 642 O O . GLU A 1 85 ? -11.667 15.753 40.448 1.00 95.50 85 GLU A O 1
ATOM 647 N N . ALA A 1 86 ? -12.385 15.782 38.321 1.00 94.81 86 ALA A N 1
ATOM 648 C CA . ALA A 1 86 ? -13.795 15.962 38.665 1.00 94.81 86 ALA A CA 1
ATOM 649 C C . ALA A 1 86 ? -14.348 14.850 39.580 1.00 94.81 86 ALA A C 1
ATOM 651 O O . ALA A 1 86 ? -15.189 15.101 40.442 1.00 94.81 86 ALA A O 1
ATOM 652 N N . LYS A 1 87 ? -13.892 13.601 39.410 1.00 94.00 87 LYS A N 1
ATOM 653 C CA . LYS A 1 87 ? -14.303 12.482 40.276 1.00 94.00 87 LYS A CA 1
ATOM 654 C C . LYS A 1 87 ? -13.659 12.540 41.650 1.00 94.00 87 LYS A C 1
ATOM 656 O O . LYS A 1 87 ? -14.303 12.132 42.606 1.00 94.00 87 LYS A O 1
ATOM 661 N N . VAL A 1 88 ? -12.412 12.996 41.740 1.00 94.75 88 VAL A N 1
ATOM 662 C CA . VAL A 1 88 ? -11.712 13.165 43.018 1.00 94.75 88 VAL A CA 1
ATOM 663 C C . VAL A 1 88 ? -12.373 14.274 43.830 1.00 94.75 88 VAL A C 1
ATOM 665 O O . VAL A 1 88 ? -12.613 14.075 45.013 1.00 94.75 88 VAL A O 1
ATOM 668 N N . GLU A 1 89 ? -12.741 15.391 43.197 1.00 93.75 89 GLU A N 1
ATOM 669 C CA . GLU A 1 89 ? -13.469 16.482 43.860 1.00 93.75 89 GLU A CA 1
ATOM 670 C C . GLU A 1 89 ? -14.855 16.051 44.360 1.00 93.75 89 GLU A C 1
ATOM 672 O O . GLU A 1 89 ? -15.273 16.451 45.442 1.00 93.75 89 GLU A O 1
ATOM 677 N N . ALA A 1 90 ? -15.562 15.216 43.594 1.00 92.19 90 ALA A N 1
ATOM 678 C CA . ALA A 1 90 ? -16.886 14.718 43.964 1.00 92.19 90 ALA A CA 1
ATOM 679 C C . ALA A 1 90 ? -16.866 13.519 44.936 1.00 92.19 90 ALA A C 1
ATOM 681 O O . ALA A 1 90 ? -17.932 13.047 45.336 1.00 92.19 90 ALA A O 1
ATOM 682 N N . TYR A 1 91 ? -15.694 12.972 45.275 1.00 92.31 91 TYR A N 1
ATOM 683 C CA . TYR A 1 91 ? -15.589 11.771 46.102 1.00 92.31 91 TYR A CA 1
ATOM 684 C C . TYR A 1 91 ? -15.532 12.121 47.593 1.00 92.31 91 TYR A C 1
ATOM 686 O O . TYR A 1 91 ? -14.459 12.386 48.134 1.00 92.31 91 TYR A O 1
ATOM 694 N N . ASP A 1 92 ? -16.685 12.048 48.266 1.00 90.25 92 ASP A N 1
ATOM 695 C CA . ASP A 1 92 ? -16.775 12.080 49.729 1.00 90.25 92 ASP A CA 1
ATOM 696 C C . ASP A 1 92 ? -17.256 10.723 50.286 1.00 90.25 92 ASP A C 1
ATOM 698 O O . ASP A 1 92 ? -18.443 10.393 50.200 1.00 90.25 92 ASP A O 1
ATOM 702 N N . PRO A 1 93 ? -16.355 9.906 50.866 1.00 87.94 93 PRO A N 1
ATOM 703 C CA . PRO A 1 93 ? -16.714 8.609 51.431 1.00 87.94 93 PRO A CA 1
ATOM 704 C C . PRO A 1 93 ? -17.519 8.705 52.738 1.00 87.94 93 PRO A C 1
ATOM 706 O O . PRO A 1 93 ? -18.080 7.700 53.168 1.00 87.94 93 PRO A O 1
ATOM 709 N N . ASN A 1 94 ? -17.589 9.86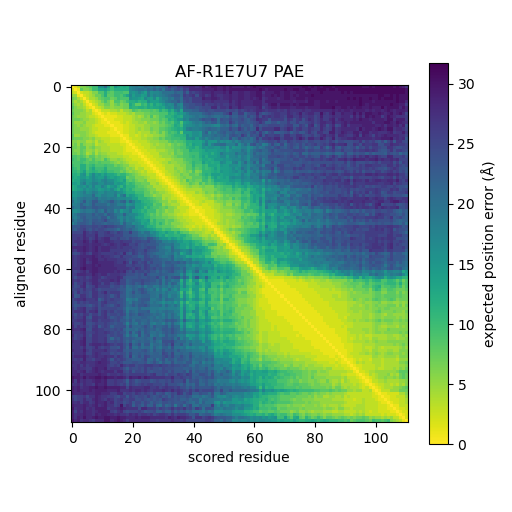9 53.392 1.00 86.19 94 ASN A N 1
ATOM 710 C CA . ASN A 1 94 ? -18.366 10.018 54.628 1.00 86.19 94 ASN A CA 1
ATOM 711 C C . ASN A 1 94 ? -19.849 10.292 54.349 1.00 86.19 94 ASN A C 1
ATOM 713 O O . ASN A 1 94 ? -20.701 9.936 55.163 1.00 86.19 94 ASN A O 1
ATOM 717 N N . GLU A 1 95 ? -20.159 10.903 53.203 1.00 86.00 95 GLU A N 1
ATOM 718 C CA . GLU A 1 95 ? -21.530 11.210 52.781 1.00 86.00 95 GLU A CA 1
ATOM 719 C C . GLU A 1 95 ? -22.172 10.085 51.943 1.00 86.00 95 GLU A C 1
ATOM 721 O O . GLU A 1 95 ? -23.376 10.118 51.666 1.00 86.00 95 GLU A O 1
ATOM 726 N N . ASP A 1 96 ? -21.415 9.051 51.554 1.00 87.06 96 ASP A N 1
ATOM 727 C CA . ASP A 1 96 ? -21.947 7.959 50.735 1.00 87.06 96 ASP A CA 1
ATOM 728 C C . ASP A 1 96 ? -22.860 7.014 51.539 1.00 87.06 96 ASP A C 1
ATOM 730 O O . ASP A 1 96 ? -22.429 6.229 52.384 1.00 87.06 96 ASP A O 1
ATOM 734 N N . SER A 1 97 ? -24.145 7.006 51.175 1.00 87.94 97 SER A N 1
ATOM 735 C CA . SER A 1 97 ? -25.189 6.104 51.692 1.00 87.94 97 SER A CA 1
ATOM 736 C C . SER A 1 97 ? -24.867 4.597 51.631 1.00 87.94 97 SER A C 1
ATOM 738 O O . SER A 1 97 ? -25.518 3.790 52.311 1.00 87.94 97 SER A O 1
ATOM 740 N N . LYS A 1 98 ? -23.906 4.192 50.791 1.00 86.75 98 LYS A N 1
ATOM 741 C CA . LYS A 1 98 ? -23.467 2.798 50.645 1.00 86.75 98 LYS A CA 1
ATOM 742 C C . LYS A 1 98 ? -22.469 2.374 51.720 1.00 86.75 98 LYS A C 1
ATOM 744 O O . LYS A 1 98 ? -22.393 1.180 52.010 1.00 86.75 98 LYS A O 1
ATOM 749 N N . ILE A 1 99 ? -21.735 3.314 52.314 1.00 85.50 99 ILE A N 1
ATOM 750 C CA . ILE A 1 99 ? -20.734 3.038 53.346 1.00 85.50 99 ILE A CA 1
ATOM 751 C C . ILE A 1 99 ? -21.449 2.948 54.700 1.00 85.50 99 ILE A C 1
ATOM 753 O O . ILE A 1 99 ? -22.146 3.865 55.127 1.00 85.50 99 ILE A O 1
ATOM 757 N N . LYS A 1 100 ? -21.341 1.792 55.366 1.00 83.81 100 LYS A N 1
ATOM 758 C CA . LYS A 1 100 ? -22.010 1.501 56.645 1.00 83.81 100 LYS A CA 1
ATOM 759 C C . LYS A 1 100 ? -21.062 0.745 57.574 1.00 83.81 100 LYS A C 1
ATOM 761 O O . LYS A 1 100 ? -20.407 -0.196 57.134 1.00 83.81 100 LYS A O 1
ATOM 766 N N . GLY A 1 101 ? -21.063 1.088 58.862 1.00 86.12 101 GLY A N 1
ATOM 767 C CA . GLY A 1 101 ? -20.261 0.413 59.892 1.00 86.12 101 GLY A CA 1
ATOM 768 C C . GLY A 1 101 ? -19.002 1.180 60.311 1.00 86.12 101 GLY A C 1
ATOM 769 O O . GLY A 1 101 ? -18.816 2.332 59.936 1.00 86.12 101 GLY A O 1
ATOM 770 N N . ASP A 1 102 ? -18.170 0.547 61.144 1.00 89.19 102 ASP A N 1
ATOM 771 C CA . ASP A 1 102 ? -16.927 1.120 61.683 1.00 89.19 102 ASP A CA 1
ATOM 772 C C . ASP A 1 102 ? -15.761 0.889 60.700 1.00 89.19 102 ASP A C 1
ATOM 774 O O . ASP A 1 102 ? -15.394 -0.273 60.486 1.00 89.19 102 ASP A O 1
ATOM 778 N N . PRO A 1 103 ? -15.149 1.947 60.132 1.00 90.25 103 PRO A N 1
ATOM 779 C CA . PRO A 1 103 ? -14.077 1.810 59.146 1.00 90.25 103 PRO A CA 1
ATOM 780 C C . PRO A 1 103 ? -12.836 1.088 59.696 1.00 90.25 103 PRO A C 1
ATOM 782 O O . PRO A 1 103 ? -12.110 0.452 58.935 1.00 90.25 103 PRO A O 1
ATOM 785 N N . TYR A 1 104 ? -12.600 1.113 61.014 1.00 90.75 104 TYR A N 1
ATOM 786 C CA . TYR A 1 104 ? -11.467 0.414 61.635 1.00 90.75 104 TYR A CA 1
ATOM 787 C C . TYR A 1 104 ? -11.697 -1.095 61.800 1.00 90.75 104 TYR A C 1
ATOM 789 O O . TYR A 1 104 ? -10.784 -1.820 62.198 1.00 90.75 104 TYR A O 1
ATOM 797 N N . LYS A 1 105 ? -12.910 -1.581 61.507 1.00 91.88 105 LYS A N 1
ATOM 798 C CA . LYS A 1 105 ? -13.303 -2.995 61.622 1.00 91.88 105 LYS A CA 1
ATOM 799 C C . LYS A 1 105 ? -13.782 -3.591 60.297 1.00 91.88 105 LYS A C 1
ATOM 801 O O . LYS A 1 105 ? -14.293 -4.709 60.281 1.00 91.88 105 LYS A O 1
ATOM 806 N N . THR A 1 106 ? -13.611 -2.872 59.191 1.00 89.62 106 THR A N 1
ATOM 807 C CA . THR A 1 106 ? -13.908 -3.349 57.836 1.00 89.62 106 THR A CA 1
ATOM 808 C C . THR A 1 106 ? -12.619 -3.735 57.117 1.00 89.62 106 THR A C 1
ATOM 810 O O . THR A 1 106 ? -11.691 -2.934 57.044 1.00 89.62 106 THR A O 1
ATOM 813 N N . LEU A 1 107 ? -12.557 -4.952 56.568 1.00 90.50 107 LEU A N 1
ATOM 814 C CA . LEU A 1 107 ? -11.439 -5.421 55.742 1.00 90.50 107 LEU A CA 1
ATOM 815 C C . LEU A 1 107 ? -11.828 -5.378 54.260 1.00 90.50 107 LEU A C 1
ATOM 817 O O . LEU A 1 107 ? -12.935 -5.779 53.901 1.00 90.50 107 LEU A O 1
ATOM 821 N N . PHE A 1 108 ? -10.910 -4.933 53.401 1.00 90.81 108 PHE A N 1
ATOM 822 C CA . PHE A 1 108 ? -11.060 -5.026 51.949 1.00 90.81 108 PHE A CA 1
ATOM 823 C C . PHE A 1 108 ? -10.428 -6.332 51.460 1.00 90.81 108 PHE A C 1
ATOM 825 O O . PHE A 1 108 ? -9.216 -6.506 51.570 1.00 90.81 108 PHE A O 1
ATOM 832 N N . CYS A 1 109 ? -11.239 -7.237 50.913 1.00 88.44 109 CYS A N 1
ATOM 833 C CA . CYS A 1 109 ? -10.756 -8.435 50.230 1.00 88.44 109 CYS A CA 1
ATOM 834 C C . CYS A 1 109 ? -10.876 -8.227 48.716 1.00 88.44 109 CYS A C 1
ATOM 836 O O . CYS A 1 109 ? -11.978 -8.022 48.210 1.00 88.44 109 CYS A O 1
ATOM 838 N N . SER A 1 110 ? -9.749 -8.266 48.012 1.00 76.94 110 SER A N 1
ATOM 839 C CA . SER A 1 110 ? -9.666 -8.328 46.550 1.00 76.94 110 SER A CA 1
ATOM 840 C C . SER A 1 110 ? -9.102 -9.690 46.155 1.00 76.94 110 SER A C 1
ATOM 842 O O . SER A 1 110 ? -8.096 -10.094 46.742 1.00 76.94 110 SER A O 1
ATOM 844 N N . ASP A 1 111 ? -9.746 -10.369 45.206 1.00 73.06 111 ASP A N 1
ATOM 845 C CA . ASP A 1 111 ? -9.301 -11.665 44.667 1.00 73.06 111 ASP A CA 1
ATOM 846 C C . ASP A 1 111 ? -7.965 -11.583 43.906 1.00 73.06 111 ASP A C 1
ATOM 848 O O . ASP A 1 111 ? -7.690 -10.527 43.282 1.00 73.06 111 ASP A O 1
#

pLDDT: mean 86.59, std 9.22, range [54.53, 97.06]

Sequence (111 aa):
MSSAVAQALPPSILALFAPRPPPPFKPAPEKRKMPRYGTVAHLVSEFEEPSATPAPKPAAVVESKEARRARKAEKRKAKGEADLEAKVEAYDPNEDSKIKGDPYKTLFCSD

Mean predicted aligned error: 15.99 Å

Foldseek 3Di:
DPPVVLVPDDPVVNVVVPDDDDDDDDDDDDDDDDDDDDDCPVCPVVDDDCVVDPDPDPDDCDQDPVNVVVVVVVVVVVVVVVVVVVVVVVDDPVPDPVDDDDPVPDDDDDD

Solvent-accessible surface area (backbone atoms only — not comparable to full-atom values): 7803 Å² total; per-residue (Å²): 131,66,74,73,65,66,74,75,50,58,72,81,62,46,62,78,68,58,80,75,78,81,78,82,90,73,81,81,82,82,83,76,84,70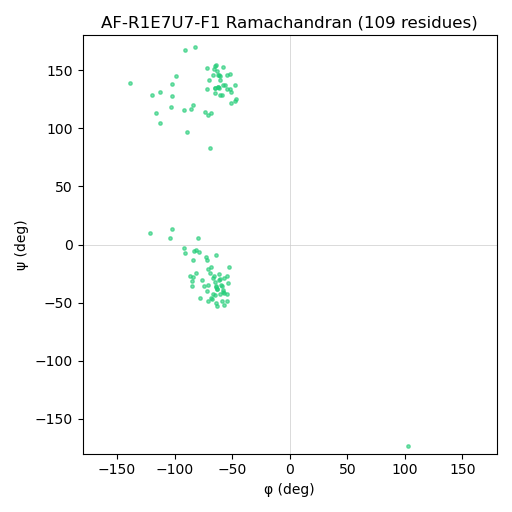,81,77,87,78,75,73,73,78,58,64,82,72,59,80,56,79,84,80,49,77,78,78,74,75,74,77,87,66,79,48,76,63,57,53,48,52,55,52,49,53,55,50,49,57,50,50,50,54,58,45,53,56,48,58,75,68,60,55,77,88,77,35,88,84,65,80,81,61,76,93,77,61,82,89,87,80,135

InterPro domains:
  IPR022023 U1 small nuclear ribonucleoprotein of 70kDa N-terminal [PF12220] (8-96)

Secondary structure (DSSP, 8-state):
--HHHHTTS-HHHHGGGPPPPPPPP-PPPP---PPPPPPGGGGGGGSPPTTTSPPPPPPP-PPPHHHHHHHHHHHHHHHHHHHHHHHHHT--TTT-TT--S-GGG------

Organism: Emiliania huxleyi (NCBI:txid2903)

Radius of gyration: 46.38 Å; Cα contacts (8 Å, |Δi|>4): 9; chains: 1; bounding box: 44×84×108 Å